Protein AF-A0A6V7IE26-F1 (afdb_monomer_lite)

Radius of gyration: 10.98 Å; chains: 1; bounding box: 26×18×29 Å

Sequence (44 aa):
FAWVTLATNDSYSLGALVLGNSLRRVGSKHDLAVLITPGVTQPM

Structure (mmCIF, N/CA/C/O backbone):
data_AF-A0A6V7IE26-F1
#
_entry.id   AF-A0A6V7I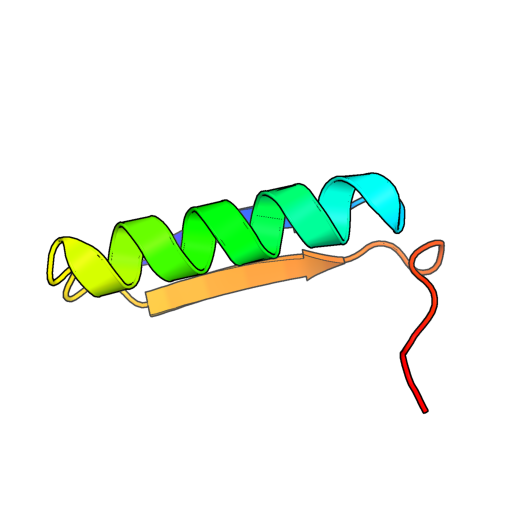E26-F1
#
loop_
_atom_site.group_PDB
_atom_site.id
_atom_site.type_symbol
_atom_site.label_atom_id
_atom_site.label_alt_id
_atom_site.label_comp_id
_atom_site.label_asym_id
_atom_site.label_entity_id
_atom_site.label_seq_id
_atom_site.pdbx_PDB_ins_code
_atom_site.Cartn_x
_atom_site.Cartn_y
_atom_site.Cartn_z
_atom_site.occupancy
_atom_site.B_iso_or_equiv
_atom_site.auth_seq_id
_atom_site.auth_comp_id
_atom_site.auth_asym_id
_atom_site.auth_atom_id
_atom_site.pdbx_PDB_model_num
ATOM 1 N N . PHE A 1 1 ? -12.442 2.018 3.610 1.00 78.25 1 PHE A N 1
ATOM 2 C CA . PHE A 1 1 ? -11.317 2.964 3.452 1.00 78.25 1 PHE A CA 1
ATOM 3 C C . PHE A 1 1 ? -10.026 2.168 3.429 1.00 78.25 1 PHE A C 1
ATOM 5 O O . PHE A 1 1 ? -9.959 1.172 4.141 1.00 78.25 1 PHE A O 1
ATOM 12 N N . ALA A 1 2 ? -9.052 2.572 2.617 1.00 86.75 2 ALA A N 1
ATOM 13 C CA . ALA A 1 2 ? -7.784 1.866 2.456 1.00 86.75 2 ALA A CA 1
ATOM 14 C C . ALA A 1 2 ? -6.615 2.856 2.482 1.00 86.75 2 ALA A C 1
ATOM 16 O O . ALA A 1 2 ? -6.749 4.002 2.053 1.00 86.75 2 ALA A O 1
ATOM 17 N N . TRP A 1 3 ? -5.477 2.393 2.976 1.00 85.31 3 TRP A N 1
ATOM 18 C CA . TRP A 1 3 ? -4.198 3.075 2.906 1.00 85.31 3 TRP A CA 1
ATOM 19 C C . TRP A 1 3 ? -3.542 2.743 1.574 1.00 85.31 3 TRP A C 1
ATOM 21 O O . TRP A 1 3 ? -3.28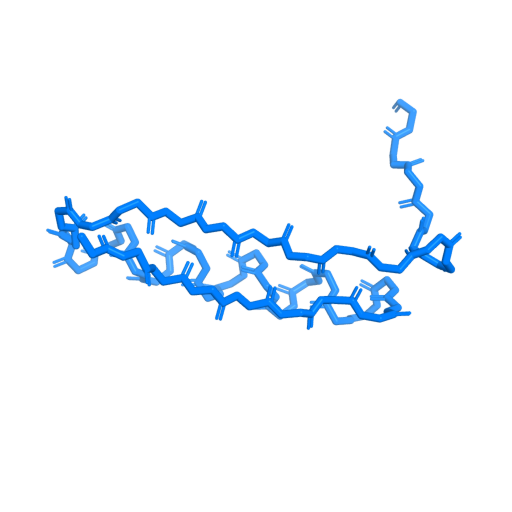4 1.576 1.294 1.00 85.31 3 TRP A O 1
ATOM 31 N N . VAL A 1 4 ? -3.274 3.762 0.762 1.00 89.12 4 VAL A N 1
ATOM 32 C CA . VAL A 1 4 ? -2.670 3.595 -0.562 1.00 89.12 4 VAL A CA 1
ATOM 33 C C . VAL A 1 4 ? -1.272 4.202 -0.550 1.00 89.12 4 VAL A C 1
ATOM 35 O O . VAL A 1 4 ? -1.103 5.349 -0.144 1.00 89.12 4 VAL A O 1
ATOM 38 N N . THR A 1 5 ? -0.274 3.445 -0.997 1.00 87.31 5 THR A N 1
ATOM 39 C CA . THR A 1 5 ? 1.101 3.928 -1.190 1.00 87.31 5 THR A CA 1
ATOM 40 C C . THR A 1 5 ? 1.602 3.572 -2.587 1.00 87.31 5 THR A C 1
ATOM 42 O O . THR A 1 5 ? 1.097 2.636 -3.202 1.00 87.31 5 THR A O 1
ATOM 45 N N . LEU A 1 6 ? 2.566 4.329 -3.110 1.00 85.62 6 LEU A N 1
ATOM 46 C CA . LEU A 1 6 ? 3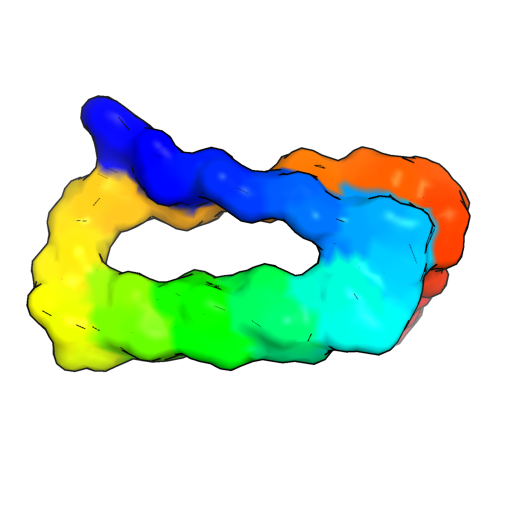.134 4.153 -4.448 1.00 85.62 6 LEU A CA 1
ATOM 47 C C . LEU A 1 6 ? 4.630 3.849 -4.331 1.00 85.62 6 LEU A C 1
ATOM 49 O O . LEU A 1 6 ? 5.386 4.662 -3.801 1.00 85.62 6 LEU A O 1
ATOM 53 N N . ALA A 1 7 ? 5.057 2.704 -4.858 1.00 82.81 7 ALA A N 1
ATOM 54 C CA . ALA A 1 7 ? 6.460 2.334 -4.984 1.00 82.81 7 ALA A CA 1
ATOM 55 C C . ALA A 1 7 ? 6.886 2.412 -6.457 1.00 82.81 7 ALA A C 1
ATOM 57 O O . ALA A 1 7 ? 6.382 1.676 -7.305 1.00 82.81 7 ALA A O 1
ATOM 58 N N . THR A 1 8 ? 7.798 3.336 -6.769 1.00 81.81 8 THR A N 1
ATOM 59 C CA . THR A 1 8 ? 8.271 3.582 -8.143 1.00 81.81 8 THR A CA 1
ATOM 60 C C . THR A 1 8 ? 9.613 2.925 -8.470 1.00 81.81 8 THR A C 1
ATOM 62 O O . THR A 1 8 ? 9.989 2.862 -9.639 1.00 81.81 8 THR A O 1
ATOM 65 N N . ASN A 1 9 ? 10.347 2.473 -7.453 1.00 78.25 9 ASN A N 1
ATOM 66 C CA . ASN A 1 9 ? 11.647 1.817 -7.559 1.00 78.25 9 ASN A CA 1
ATOM 67 C C . ASN A 1 9 ? 11.851 0.866 -6.368 1.00 78.25 9 ASN A C 1
ATOM 69 O O . ASN A 1 9 ? 11.140 0.960 -5.366 1.00 78.25 9 ASN A O 1
ATOM 73 N N . ASP A 1 10 ? 12.840 -0.021 -6.458 1.00 74.50 10 ASP A N 1
ATOM 74 C CA . ASP A 1 10 ? 13.108 -1.044 -5.436 1.00 74.50 10 ASP A CA 1
ATOM 75 C C . ASP A 1 10 ? 13.447 -0.459 -4.060 1.00 74.50 10 ASP A C 1
ATOM 77 O O . ASP A 1 10 ? 13.081 -1.011 -3.022 1.00 74.50 10 ASP A O 1
ATOM 81 N N . SER A 1 11 ? 14.100 0.706 -4.028 1.00 77.50 11 SER A N 1
ATOM 82 C CA . SER A 1 11 ? 14.391 1.408 -2.775 1.00 77.50 11 SER A CA 1
ATOM 83 C C . SER A 1 11 ? 13.118 1.938 -2.105 1.00 77.50 11 SER A C 1
ATOM 85 O O . SER A 1 11 ? 13.004 1.913 -0.881 1.00 77.50 11 SER A O 1
ATOM 87 N N . TYR A 1 12 ? 12.125 2.360 -2.888 1.00 79.94 12 TYR A N 1
ATOM 88 C CA . TYR A 1 12 ? 10.804 2.747 -2.399 1.00 79.94 12 TYR A CA 1
ATOM 89 C C . TYR A 1 12 ? 9.978 1.542 -1.950 1.00 79.94 12 TYR A C 1
ATOM 91 O O . TYR A 1 12 ? 9.177 1.675 -1.023 1.00 79.94 12 TYR A O 1
ATOM 99 N N . SER A 1 13 ? 10.203 0.360 -2.531 1.00 77.94 13 SER A N 1
ATOM 100 C CA . SER A 1 13 ? 9.574 -0.887 -2.078 1.00 77.94 13 SER A CA 1
ATOM 101 C C . SER A 1 13 ? 9.910 -1.187 -0.614 1.00 77.94 13 SER A C 1
ATOM 103 O O . SER A 1 13 ? 9.034 -1.595 0.148 1.00 77.94 13 SER A O 1
ATOM 105 N N . LEU A 1 14 ? 11.141 -0.892 -0.174 1.00 84.56 14 LEU A N 1
ATOM 106 C CA . LEU A 1 14 ? 11.533 -1.004 1.238 1.00 84.56 14 LEU A CA 1
ATOM 107 C C . LEU A 1 14 ? 10.748 -0.033 2.130 1.00 84.56 14 LEU A C 1
ATOM 109 O O . LEU A 1 14 ? 10.256 -0.423 3.189 1.00 84.56 14 LEU A O 1
ATOM 113 N N . GLY A 1 15 ? 10.575 1.216 1.690 1.00 87.31 15 GLY A N 1
ATOM 114 C CA . GLY A 1 15 ? 9.763 2.205 2.403 1.00 87.31 15 GLY A CA 1
ATOM 115 C C . GLY A 1 15 ? 8.297 1.779 2.524 1.00 87.31 15 GLY A C 1
ATOM 116 O O . GLY A 1 15 ? 7.709 1.878 3.603 1.00 87.31 15 GLY A O 1
ATOM 117 N N . ALA A 1 16 ? 7.723 1.230 1.450 1.00 86.81 16 ALA A N 1
ATOM 118 C CA . ALA A 1 16 ? 6.360 0.703 1.438 1.00 86.81 16 ALA A CA 1
ATOM 119 C C . ALA A 1 16 ? 6.188 -0.496 2.389 1.00 86.81 16 ALA A C 1
ATOM 121 O O . ALA A 1 16 ? 5.180 -0.579 3.093 1.00 86.81 16 ALA A O 1
ATOM 122 N N . LEU A 1 17 ? 7.186 -1.384 2.477 1.00 86.62 17 LEU A N 1
ATOM 123 C CA . LEU A 1 17 ? 7.199 -2.497 3.433 1.00 86.62 17 LEU A CA 1
ATOM 124 C C . LEU A 1 17 ? 7.227 -2.006 4.885 1.00 86.62 17 LEU A C 1
ATOM 126 O O . LEU A 1 17 ? 6.444 -2.478 5.711 1.00 86.62 17 LEU A O 1
ATOM 130 N N . VAL A 1 18 ? 8.088 -1.033 5.201 1.00 92.00 18 VAL A N 1
ATOM 131 C CA . VAL A 1 18 ? 8.168 -0.446 6.549 1.00 92.00 18 VAL A CA 1
ATOM 132 C C . VAL A 1 18 ? 6.860 0.256 6.921 1.00 92.00 18 VAL A C 1
ATOM 134 O O . VAL A 1 18 ? 6.370 0.080 8.038 1.00 92.00 18 VAL A O 1
ATOM 137 N N . LEU A 1 19 ? 6.257 0.993 5.984 1.00 88.75 19 LEU A N 1
ATOM 138 C CA . LEU A 1 19 ? 4.959 1.648 6.162 1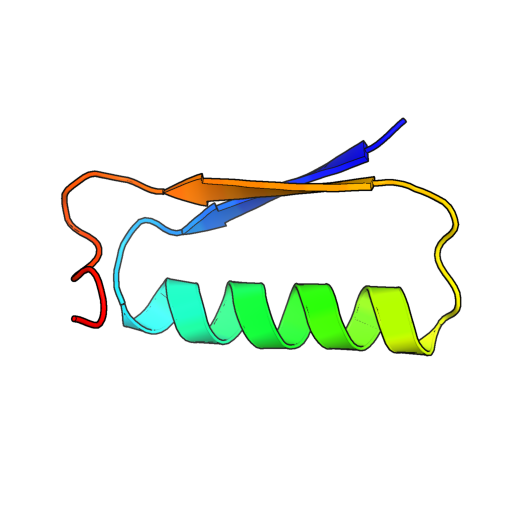.00 88.75 19 LEU A CA 1
ATOM 139 C C . LEU A 1 19 ? 3.833 0.633 6.411 1.00 88.75 19 LEU A C 1
ATOM 141 O O . LEU A 1 19 ? 3.052 0.785 7.349 1.00 88.75 19 LEU A O 1
ATOM 145 N N . GLY A 1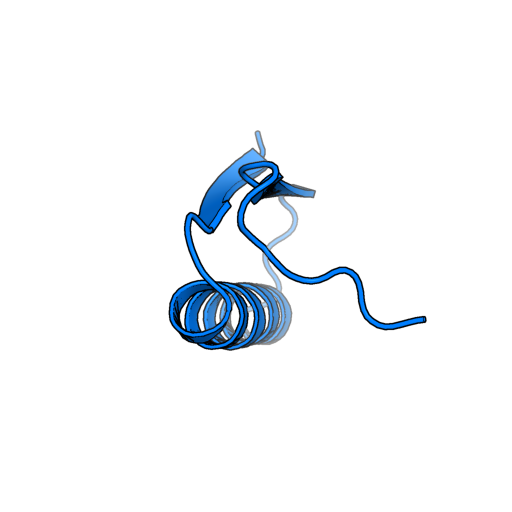 20 ? 3.752 -0.424 5.601 1.00 89.31 20 GLY A N 1
ATOM 146 C CA . GLY A 1 20 ? 2.761 -1.480 5.794 1.00 89.31 20 GLY A CA 1
ATOM 147 C C . GLY A 1 20 ? 2.920 -2.162 7.153 1.00 89.31 20 GLY A C 1
ATOM 148 O O . GLY A 1 20 ? 1.936 -2.402 7.855 1.00 89.31 20 GLY A O 1
ATOM 149 N N . ASN A 1 21 ? 4.161 -2.415 7.571 1.00 91.12 21 ASN A N 1
ATOM 150 C CA . ASN A 1 21 ? 4.445 -3.036 8.859 1.00 91.12 21 ASN A CA 1
ATOM 151 C C . ASN A 1 21 ? 4.092 -2.120 10.044 1.00 91.12 21 ASN A C 1
ATOM 153 O O . ASN A 1 21 ? 3.524 -2.584 11.033 1.00 91.12 21 ASN A O 1
ATOM 157 N N . SER A 1 22 ? 4.362 -0.814 9.949 1.00 91.12 22 SER A N 1
ATOM 158 C CA . SER A 1 22 ? 4.000 0.140 11.004 1.00 91.12 22 SER A CA 1
ATOM 159 C C . SER A 1 22 ? 2.482 0.279 11.150 1.00 91.12 22 SER A C 1
ATOM 161 O O . SER A 1 22 ? 1.977 0.250 12.273 1.00 91.12 22 SER A O 1
ATOM 163 N N . LEU A 1 23 ? 1.743 0.313 10.035 1.00 89.19 23 LEU A N 1
ATOM 164 C CA . LEU A 1 23 ? 0.277 0.364 10.023 1.00 89.19 23 LEU A CA 1
ATOM 165 C C . LEU A 1 23 ? -0.361 -0.909 10.598 1.00 89.19 23 LEU A C 1
ATOM 167 O O . LEU A 1 23 ? -1.346 -0.830 11.337 1.00 89.19 23 LEU A O 1
ATOM 171 N N . ARG A 1 24 ? 0.230 -2.081 10.335 1.00 87.75 24 ARG A N 1
ATOM 172 C CA . ARG A 1 24 ? -0.181 -3.340 10.979 1.00 87.75 24 ARG A CA 1
ATOM 173 C C . ARG A 1 24 ? 0.112 -3.335 12.476 1.00 87.75 24 ARG A C 1
ATOM 175 O O . ARG A 1 24 ? -0.717 -3.797 13.256 1.00 87.75 24 ARG A O 1
ATOM 182 N N . ARG A 1 25 ? 1.253 -2.779 12.892 1.00 91.25 25 ARG A N 1
ATOM 183 C CA . ARG A 1 25 ? 1.661 -2.714 14.303 1.00 91.25 25 ARG A CA 1
ATOM 184 C C . ARG A 1 25 ? 0.733 -1.844 15.152 1.00 91.25 25 ARG A C 1
ATOM 186 O O . ARG A 1 25 ? 0.494 -2.182 16.305 1.00 91.25 25 ARG A O 1
ATOM 193 N N . VAL A 1 26 ? 0.187 -0.765 14.591 1.00 92.50 26 VAL A N 1
ATOM 194 C CA . VAL A 1 26 ? -0.805 0.090 15.276 1.00 92.50 26 VAL A CA 1
ATOM 195 C C . VAL A 1 26 ? -2.238 -0.452 15.193 1.00 92.50 26 VAL A C 1
ATOM 197 O O . VAL A 1 26 ? -3.169 0.207 15.646 1.00 92.50 26 VAL A O 1
ATOM 200 N N . GLY A 1 27 ? -2.439 -1.646 14.624 1.00 87.12 27 GLY A N 1
ATOM 201 C CA . GLY A 1 27 ? -3.754 -2.283 14.550 1.00 87.12 27 GLY A CA 1
ATOM 202 C C . GLY A 1 27 ? -4.728 -1.572 13.611 1.00 87.12 27 GLY A C 1
ATOM 203 O O . GLY A 1 27 ? -5.933 -1.559 13.873 1.00 87.12 27 GLY A O 1
ATOM 204 N N . SER A 1 28 ? -4.231 -0.963 12.528 1.00 86.31 28 SER A N 1
ATOM 205 C CA . SER A 1 28 ? -5.105 -0.364 11.517 1.00 86.31 28 SER A CA 1
ATOM 206 C C . SER A 1 28 ? -6.064 -1.418 10.950 1.00 86.31 28 SER A C 1
ATOM 208 O O . SER A 1 28 ? -5.631 -2.443 10.433 1.00 86.31 28 SER A O 1
ATOM 210 N N . LYS A 1 29 ? -7.372 -1.140 11.015 1.00 84.19 29 LYS A N 1
ATOM 211 C CA . LYS A 1 29 ? -8.444 -1.993 10.460 1.00 84.19 29 LYS A CA 1
ATOM 212 C C . LYS A 1 29 ? -8.720 -1.749 8.971 1.00 84.19 29 LYS A C 1
ATOM 214 O O . LYS A 1 29 ? -9.630 -2.347 8.411 1.00 84.19 29 LYS A O 1
ATOM 219 N N . HIS A 1 30 ? -7.993 -0.818 8.363 1.00 86.25 30 HIS A N 1
ATOM 220 C CA . HIS A 1 30 ? -8.154 -0.422 6.968 1.00 86.25 30 HIS A CA 1
ATOM 221 C C . HIS A 1 30 ? -7.205 -1.213 6.070 1.00 86.25 30 HIS A C 1
ATOM 223 O O . HIS A 1 30 ? -6.048 -1.418 6.446 1.00 86.25 30 HIS A O 1
ATOM 229 N N . ASP A 1 31 ? -7.684 -1.594 4.886 1.00 86.69 31 ASP A N 1
ATOM 230 C CA . ASP A 1 31 ? -6.897 -2.337 3.900 1.00 86.69 31 ASP A CA 1
ATOM 231 C C . ASP A 1 31 ? -5.659 -1.552 3.453 1.00 86.69 31 ASP A C 1
ATOM 233 O O . ASP A 1 31 ? -5.664 -0.322 3.422 1.00 86.69 31 ASP A O 1
ATOM 237 N N . LEU A 1 32 ? -4.591 -2.267 3.100 1.00 88.69 32 LEU A N 1
ATOM 238 C CA . LEU A 1 32 ? -3.336 -1.703 2.602 1.00 88.69 32 LEU A CA 1
ATOM 239 C C . LEU A 1 32 ? -3.190 -2.040 1.117 1.00 88.69 32 LEU A C 1
ATOM 241 O O . LEU A 1 32 ? -3.133 -3.212 0.756 1.00 88.69 32 LEU A O 1
ATOM 245 N N . ALA A 1 33 ? -3.097 -1.018 0.272 1.00 89.19 33 ALA A N 1
ATOM 246 C CA . ALA A 1 33 ? -2.864 -1.141 -1.159 1.00 89.19 33 ALA A CA 1
ATOM 247 C C . ALA A 1 33 ? -1.536 -0.473 -1.542 1.00 89.19 33 ALA A C 1
ATOM 249 O O . ALA A 1 33 ? -1.257 0.667 -1.171 1.00 89.19 33 ALA A O 1
ATOM 250 N N . VAL A 1 34 ? -0.717 -1.186 -2.310 1.00 87.88 34 VAL A N 1
ATOM 251 C CA . VAL A 1 34 ? 0.541 -0.678 -2.865 1.00 87.88 34 VAL A CA 1
ATOM 252 C C . VAL A 1 34 ? 0.398 -0.642 -4.381 1.00 87.88 34 VAL A C 1
ATOM 254 O O . VAL A 1 34 ? 0.194 -1.676 -5.011 1.00 87.88 34 VAL A O 1
ATOM 257 N N . LEU A 1 35 ? 0.511 0.546 -4.964 1.00 86.69 35 LEU A N 1
ATOM 258 C CA . LEU A 1 35 ? 0.679 0.737 -6.399 1.00 86.69 35 LEU A CA 1
ATOM 259 C C . LEU A 1 35 ? 2.165 0.576 -6.718 1.00 86.69 35 LEU A C 1
ATOM 261 O O . LEU A 1 35 ? 3.002 1.218 -6.086 1.00 86.69 35 LEU A O 1
ATOM 265 N N . ILE A 1 36 ? 2.494 -0.268 -7.690 1.00 84.94 36 ILE A N 1
ATOM 266 C CA . ILE A 1 36 ? 3.868 -0.462 -8.162 1.00 84.94 36 ILE A CA 1
ATOM 267 C C . ILE A 1 36 ? 3.988 -0.007 -9.612 1.00 84.94 36 ILE A C 1
ATOM 269 O O . ILE A 1 36 ? 3.071 -0.207 -10.410 1.00 84.94 36 ILE A O 1
ATOM 273 N N . THR A 1 37 ? 5.115 0.604 -9.966 1.00 83.81 37 THR A N 1
ATOM 274 C CA . THR A 1 37 ? 5.472 0.811 -11.374 1.00 83.81 37 THR A CA 1
ATOM 275 C C . THR A 1 37 ? 6.180 -0.435 -11.920 1.00 83.81 37 THR A C 1
ATOM 277 O O . THR A 1 37 ? 6.829 -1.154 -11.160 1.00 83.81 37 THR A O 1
ATOM 280 N N . PRO A 1 38 ? 6.136 -0.687 -13.243 1.00 73.31 38 PRO A N 1
ATOM 281 C CA . PRO A 1 38 ? 6.867 -1.797 -13.866 1.00 73.31 38 PRO A CA 1
ATOM 282 C C . PRO A 1 38 ? 8.401 -1.684 -13.756 1.00 73.31 38 PRO A C 1
ATOM 284 O O . PRO A 1 38 ? 9.104 -2.586 -14.195 1.00 73.31 38 PRO A O 1
ATOM 287 N N . GLY A 1 39 ? 8.925 -0.589 -13.191 1.00 67.50 39 GLY A N 1
ATOM 288 C CA . GLY A 1 39 ? 10.345 -0.426 -12.868 1.00 67.50 39 GLY A CA 1
ATOM 289 C C . GLY A 1 39 ? 10.760 -1.045 -11.529 1.00 67.50 39 GLY A C 1
ATOM 290 O O . GLY A 1 39 ? 11.945 -1.036 -11.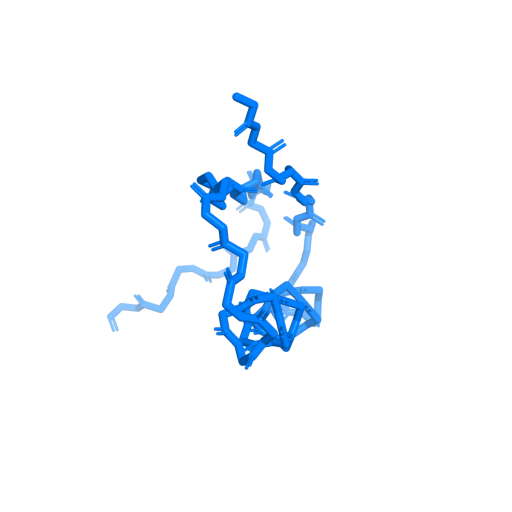217 1.00 67.50 39 GLY A O 1
ATOM 291 N N . VAL A 1 40 ? 9.813 -1.560 -10.738 1.00 70.62 40 VAL A N 1
ATOM 292 C CA . VAL A 1 40 ? 10.103 -2.331 -9.524 1.00 70.62 40 VAL A CA 1
ATOM 293 C C . VAL A 1 40 ? 10.412 -3.771 -9.925 1.00 70.62 40 VAL A C 1
ATOM 295 O O . VAL A 1 40 ? 9.590 -4.433 -10.563 1.00 70.62 40 VAL A O 1
ATOM 298 N N . THR A 1 41 ? 11.590 -4.262 -9.547 1.00 71.38 41 THR A N 1
ATOM 299 C CA . THR A 1 41 ? 11.950 -5.668 -9.723 1.00 71.38 41 THR A CA 1
ATOM 300 C C . THR A 1 41 ? 10.995 -6.551 -8.928 1.00 71.38 41 THR A C 1
ATOM 302 O O . THR A 1 41 ? 10.762 -6.355 -7.734 1.00 71.38 41 THR A O 1
ATOM 305 N N . GLN A 1 42 ? 10.397 -7.528 -9.609 1.00 65.12 42 GLN A N 1
ATOM 306 C CA . GLN A 1 42 ? 9.600 -8.551 -8.947 1.00 65.12 42 GLN A CA 1
ATOM 307 C C . GLN A 1 42 ? 10.569 -9.558 -8.320 1.00 65.12 42 GLN A C 1
ATOM 309 O O . GLN A 1 42 ? 11.367 -10.142 -9.059 1.00 65.12 42 GLN A O 1
ATOM 314 N N . PRO A 1 43 ? 10.545 -9.764 -6.993 1.00 59.00 43 PRO A N 1
ATOM 315 C CA . PRO A 1 43 ? 11.263 -10.885 -6.412 1.00 59.00 43 PRO A CA 1
ATOM 316 C C . PRO A 1 43 ? 10.630 -12.175 -6.954 1.00 59.00 43 PRO A C 1
ATOM 318 O O . PRO A 1 43 ? 9.429 -12.389 -6.776 1.00 59.00 43 PRO A O 1
ATOM 321 N N . MET A 1 44 ? 11.428 -12.960 -7.685 1.00 38.94 44 MET A N 1
ATOM 322 C CA . MET A 1 44 ? 11.088 -14.317 -8.136 1.00 38.94 44 MET A CA 1
ATOM 323 C C . MET A 1 44 ? 10.927 -15.271 -6.955 1.00 38.94 44 MET A C 1
ATOM 325 O O . MET A 1 44 ? 11.705 -15.135 -5.982 1.00 38.94 44 MET A O 1
#

InterPro domains:
  IPR029044 Nucleotide-diphospho-sugar transferases [G3DSA:3.90.550.10] (1-44)
  IPR029044 Nucleotide-diphospho-sugar transferases [SSF53448] (2-43)
  IPR050587 GNT1/Glycosyltransferase 8 [PTHR11183] (2-42)

Foldseek 3Di:
DAAEEEDEEQVVVVVLVVVVVVCVVVVPPHHYYYHYDPRYDDDD

pLDDT: mean 82.3, std 10.03, range [38.94, 92.5]

Organism: NCBI:txid1563983

Secondary structure (DSSP, 8-state):
-EEEEEE-SHHHHHHHHHHHHHHHHTT--SEEEEEE-TTSPPP-